Protein AF-U6DSR1-F1 (afdb_monomer)

Radius of gyration: 17.58 Å; Cα contacts (8 Å, |Δi|>4): 196; chains: 1; bounding box: 35×42×49 Å

Nearest PDB structures (foldseek):
  6oif-assembly1_A  TM=8.847E-01  e=7.538E-12  Homo sapiens
  5j1s-assembly1_A  TM=8.509E-01  e=9.601E-12  Homo sapiens
  5j1t-assembly1_A  TM=8.122E-01  e=3.858E-11  Homo sapiens
  3hte-assembly1_B  TM=5.538E-01  e=6.382E-02  Escherichia coli K-12
  4i4l-assembly1_E  TM=5.600E-01  e=4.160E-01  Escherichia coli K-12

Secondary structure (DSSP, 8-state):
--SSSHHHHHHHHHHHHSTTGGGSTTEEEEEHHHHS--GGGHHHHHHHHHHHHHHHHHH-SEEEEEEETGGGS-HHHHHHHHHHHS----S-TTSPPPEEEEEEE--TTHHHHHHHHHHHHHTT--GGG--HHHHHHHHHHHHHH-TT-HHHHSHHHHTT-S---

Foldseek 3Di:
DPDPCLVVVQQVVQVVVDVVRCPDLQEEEAEQCPLPVDPVCLVVSLVVLLVSLVVSLVVALEHEYEYHQQQNHALSNLQSCVVVLPDPDPPDPPDNHRHYHYHYHHCQLVVLLVVVQVVCVVVVHDPVPDDPVVRLVVSLVSLCVCPPTSRSVHVCSVVVSDPRD

Mean predicted aligned error: 6.73 Å

Sequence (165 aa):
WSGTGKNFVARLLAENLYRDGLRSDCVKTFIATLHFPHPKYMDLYKEKLTSEIKETQERCHQTLFIFDEAEKLHPGLLEALGPHLAHQTPKNHRVESPKTVFLFLSNLGGNTINAAVLNLLQAGGTREEIKLDQLAPQLQAEIAESTDTGFGHSCLVKENLIDFF

pLDDT: mean 84.97, std 15.04, range [43.88, 98.06]

Structure (mmCIF, N/CA/C/O backbone):
data_AF-U6DSR1-F1
#
_entry.id   AF-U6DSR1-F1
#
loop_
_atom_site.group_PDB
_atom_site.id
_atom_site.type_symbol
_atom_site.label_atom_id
_atom_site.label_alt_id
_atom_site.label_comp_id
_atom_site.label_asym_id
_atom_site.label_entity_id
_atom_site.label_seq_id
_atom_site.pdbx_PDB_ins_code
_atom_site.Cartn_x
_atom_site.Cartn_y
_atom_site.Cartn_z
_atom_site.occupancy
_atom_site.B_iso_or_equiv
_atom_site.auth_seq_id
_atom_site.auth_comp_id
_atom_site.auth_asym_id
_atom_site.auth_atom_id
_atom_site.pdbx_PDB_model_num
ATOM 1 N N . TRP A 1 1 ? -6.140 -6.317 10.461 1.00 62.47 1 TRP A N 1
ATOM 2 C CA . TRP A 1 1 ? -7.569 -6.671 10.328 1.00 62.47 1 TRP A CA 1
ATOM 3 C C . TRP A 1 1 ? -8.025 -6.516 8.887 1.00 62.47 1 TRP A C 1
ATOM 5 O O . TRP A 1 1 ? -7.824 -5.457 8.296 1.00 62.47 1 TRP A O 1
ATOM 15 N N . SER A 1 2 ? -8.618 -7.573 8.327 1.00 75.69 2 SER A N 1
ATOM 16 C CA . SER A 1 2 ? -9.195 -7.570 6.976 1.00 75.69 2 SER A CA 1
ATOM 17 C C . SER A 1 2 ? -10.664 -7.124 7.004 1.00 75.69 2 SER A C 1
ATOM 19 O O . SER A 1 2 ? -11.296 -7.139 8.057 1.00 75.69 2 SER A O 1
ATOM 21 N N . GLY A 1 3 ? -11.205 -6.723 5.851 1.00 84.50 3 GLY A N 1
ATOM 22 C CA . GLY A 1 3 ? -12.642 -6.476 5.680 1.00 84.50 3 GLY A CA 1
ATOM 23 C C . GLY A 1 3 ? -13.147 -5.074 6.039 1.00 84.50 3 GLY A C 1
ATOM 24 O O . GLY A 1 3 ? -14.346 -4.841 5.972 1.00 84.50 3 GLY A O 1
ATOM 25 N N . THR A 1 4 ? -12.270 -4.118 6.363 1.00 89.56 4 THR A N 1
ATOM 26 C CA . THR A 1 4 ? -12.658 -2.730 6.704 1.00 89.56 4 THR A CA 1
ATOM 27 C C . THR A 1 4 ? -12.641 -1.753 5.519 1.00 89.56 4 THR A C 1
ATOM 29 O O . THR A 1 4 ? -12.810 -0.554 5.710 1.00 89.56 4 THR A O 1
ATOM 32 N N . GLY A 1 5 ? -12.437 -2.247 4.291 1.00 94.06 5 GLY A N 1
ATOM 33 C CA . GLY A 1 5 ? -12.570 -1.446 3.065 1.00 94.06 5 GLY A CA 1
ATOM 34 C C . GLY A 1 5 ? -11.272 -0.948 2.416 1.00 94.06 5 GLY A C 1
ATOM 35 O O . GLY A 1 5 ? -11.360 -0.217 1.438 1.00 94.06 5 GLY A O 1
ATOM 36 N N . LYS A 1 6 ? -10.077 -1.365 2.866 1.00 95.12 6 LYS A N 1
ATOM 37 C CA . LYS A 1 6 ? -8.790 -0.948 2.253 1.00 95.12 6 LYS A CA 1
ATOM 38 C C . LYS A 1 6 ? -8.751 -1.140 0.726 1.00 95.12 6 LYS A C 1
ATOM 40 O O . LYS A 1 6 ? -8.540 -0.182 -0.011 1.00 95.12 6 LYS A O 1
ATOM 45 N N . ASN A 1 7 ? -9.060 -2.348 0.249 1.00 94.75 7 ASN A N 1
ATOM 46 C CA . ASN A 1 7 ? -9.076 -2.659 -1.189 1.00 94.75 7 ASN A CA 1
ATOM 47 C C . ASN A 1 7 ? -10.227 -1.963 -1.928 1.00 94.75 7 ASN A C 1
ATOM 49 O O . ASN A 1 7 ? -10.097 -1.632 -3.104 1.00 94.75 7 ASN A O 1
ATOM 53 N N . PHE A 1 8 ? -11.340 -1.701 -1.237 1.00 96.25 8 PHE A N 1
ATOM 54 C CA . PHE A 1 8 ? -12.450 -0.935 -1.799 1.00 96.25 8 PHE A CA 1
ATOM 55 C C . PHE A 1 8 ? -12.036 0.518 -2.064 1.00 96.25 8 PHE A C 1
ATOM 57 O O . PHE A 1 8 ? -12.244 1.015 -3.167 1.00 96.25 8 PHE A O 1
ATOM 64 N N . VAL A 1 9 ? -11.377 1.171 -1.102 1.00 96.75 9 VAL A N 1
ATOM 65 C CA . VAL A 1 9 ? -10.862 2.541 -1.263 1.00 96.75 9 VAL A CA 1
ATOM 66 C C . VAL A 1 9 ? -9.764 2.599 -2.326 1.00 96.75 9 VAL A C 1
ATOM 68 O O . VAL A 1 9 ? -9.781 3.500 -3.158 1.00 96.75 9 VAL A O 1
ATOM 71 N N . ALA A 1 10 ? -8.855 1.620 -2.367 1.00 96.81 10 ALA A N 1
ATOM 72 C CA . ALA A 1 10 ? -7.824 1.543 -3.405 1.00 96.81 10 ALA A CA 1
ATOM 73 C C . ALA A 1 10 ? -8.426 1.441 -4.818 1.00 96.81 10 ALA A C 1
ATOM 75 O O . ALA A 1 10 ? -7.982 2.117 -5.747 1.00 96.81 10 ALA A O 1
ATOM 76 N N . ARG A 1 11 ? -9.485 0.636 -4.974 1.00 96.88 11 ARG A N 1
ATOM 77 C CA . ARG A 1 11 ? -10.238 0.531 -6.225 1.00 96.88 11 ARG A CA 1
ATOM 78 C C . ARG A 1 11 ? -10.939 1.841 -6.577 1.00 96.88 11 ARG A C 1
ATOM 80 O O . ARG A 1 11 ? -10.827 2.283 -7.715 1.00 96.88 11 ARG A O 1
ATOM 87 N N . LEU A 1 12 ? -11.611 2.465 -5.610 1.00 97.62 12 LEU A N 1
ATOM 88 C CA . LEU A 1 12 ? -12.276 3.753 -5.800 1.00 97.62 12 LEU A CA 1
ATOM 89 C C . LEU A 1 12 ? -11.279 4.828 -6.255 1.00 97.62 12 LEU A C 1
ATOM 91 O O . LEU A 1 12 ? -11.569 5.578 -7.182 1.00 97.62 12 LEU A O 1
ATOM 95 N N . LEU A 1 13 ? -10.087 4.869 -5.652 1.00 97.06 13 LEU A N 1
ATOM 96 C CA . LEU A 1 13 ? -9.008 5.769 -6.057 1.00 97.06 13 LEU A CA 1
ATOM 97 C C . LEU A 1 13 ? -8.607 5.530 -7.520 1.00 97.06 13 LEU A C 1
ATOM 99 O O . LEU A 1 13 ? -8.558 6.475 -8.304 1.00 97.06 13 LEU A O 1
ATOM 103 N N . ALA A 1 14 ? -8.364 4.275 -7.906 1.00 97.69 14 ALA A N 1
ATOM 104 C CA . ALA A 1 14 ? -7.988 3.937 -9.276 1.00 97.69 14 ALA A CA 1
ATOM 105 C C . ALA A 1 14 ? -9.084 4.314 -10.289 1.00 97.69 14 ALA A C 1
ATOM 107 O O . ALA A 1 14 ? -8.779 4.915 -11.313 1.00 97.69 14 ALA A O 1
ATOM 108 N N . GLU A 1 15 ? -10.350 4.005 -9.996 1.00 97.25 15 GLU A N 1
ATOM 109 C CA . GLU A 1 15 ? -11.501 4.305 -10.865 1.00 97.25 15 GLU A CA 1
ATOM 110 C C . GLU A 1 15 ? -11.750 5.812 -11.047 1.00 97.25 15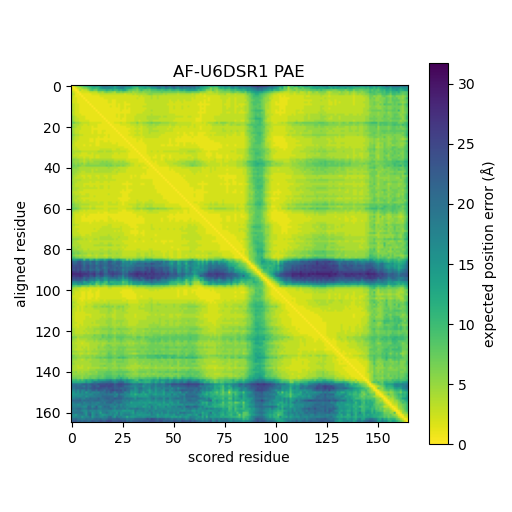 GLU A C 1
ATOM 112 O O . GLU A 1 15 ? -12.268 6.221 -12.082 1.00 97.25 15 GLU A O 1
ATOM 117 N N . ASN A 1 16 ? -11.361 6.647 -10.078 1.00 97.06 16 ASN A N 1
ATOM 118 C CA . ASN A 1 16 ? -11.491 8.105 -10.185 1.00 97.06 16 ASN A CA 1
ATOM 119 C C . ASN A 1 16 ? -10.278 8.778 -10.844 1.00 97.06 16 ASN A C 1
ATOM 121 O O . ASN A 1 16 ? -10.417 9.861 -11.407 1.00 97.06 16 ASN A O 1
ATOM 125 N N . LEU A 1 17 ? -9.092 8.166 -10.775 1.00 95.94 17 LEU A N 1
ATOM 126 C CA . LEU A 1 17 ? -7.866 8.723 -11.358 1.00 95.94 17 LEU A CA 1
ATOM 127 C C . LEU A 1 17 ? -7.590 8.233 -12.785 1.00 95.94 17 LEU A C 1
ATOM 129 O O . LEU A 1 17 ? -6.899 8.920 -13.536 1.00 95.94 17 LEU A O 1
ATOM 133 N N . TYR A 1 18 ? -8.105 7.062 -13.164 1.00 96.81 18 TYR A N 1
ATOM 134 C CA . TYR A 1 18 ? -7.813 6.420 -14.443 1.00 96.81 18 TYR A CA 1
ATOM 135 C C . TYR A 1 18 ? -9.092 5.919 -15.104 1.00 96.81 18 TYR A C 1
ATOM 137 O O . TYR A 1 18 ? -9.904 5.247 -14.473 1.00 96.81 18 TYR A O 1
ATOM 145 N N . ARG A 1 19 ? -9.234 6.182 -16.409 1.00 94.56 19 ARG A N 1
ATOM 146 C CA . ARG A 1 19 ? -10.428 5.824 -17.194 1.00 94.56 19 ARG A CA 1
ATOM 147 C C . ARG A 1 19 ? -10.800 4.341 -17.086 1.00 94.56 19 ARG A C 1
ATOM 149 O O . ARG A 1 19 ? -11.976 4.023 -16.953 1.00 94.56 19 ARG A O 1
ATOM 156 N N . ASP A 1 20 ? -9.799 3.465 -17.113 1.00 96.88 20 ASP A N 1
ATOM 157 C CA . ASP A 1 20 ? -9.983 2.010 -17.033 1.00 96.88 20 ASP A CA 1
ATOM 158 C C . ASP A 1 20 ? -9.785 1.462 -15.606 1.00 96.88 20 ASP A C 1
ATOM 160 O O . ASP A 1 20 ? -9.706 0.249 -15.391 1.00 96.88 20 ASP A O 1
ATOM 164 N N . GLY A 1 21 ? -9.697 2.349 -14.607 1.00 96.56 21 GLY A N 1
ATOM 165 C CA . GLY A 1 21 ? -9.492 2.001 -13.206 1.00 96.56 21 GLY A CA 1
ATOM 166 C C . GLY A 1 21 ? -8.286 1.085 -13.002 1.00 96.56 21 GLY A C 1
ATOM 167 O O . GLY A 1 21 ? -7.200 1.336 -13.521 1.00 96.56 21 GLY A O 1
ATOM 168 N N . LEU A 1 22 ? -8.494 -0.023 -12.284 1.00 96.25 22 LEU A N 1
ATOM 169 C CA . LEU A 1 22 ? -7.465 -1.044 -12.037 1.00 96.25 22 LEU A CA 1
ATOM 170 C C . LEU A 1 22 ? -6.968 -1.762 -13.305 1.00 96.25 22 LEU A C 1
ATOM 172 O O . LEU A 1 22 ? -5.967 -2.466 -13.235 1.00 96.25 22 LEU A O 1
ATOM 176 N N . ARG A 1 23 ? -7.663 -1.633 -14.444 1.00 97.00 23 ARG A N 1
ATOM 177 C CA . ARG A 1 23 ? -7.250 -2.233 -15.726 1.00 97.00 23 ARG A CA 1
ATOM 178 C C . ARG A 1 23 ? -6.373 -1.310 -16.572 1.00 97.00 23 ARG A C 1
ATOM 180 O O . ARG A 1 23 ? -5.930 -1.726 -17.633 1.00 97.00 23 ARG A O 1
ATOM 187 N N . SER A 1 24 ? -6.153 -0.075 -16.130 1.00 97.69 24 SER A N 1
ATOM 188 C CA . SER A 1 24 ? -5.275 0.875 -16.809 1.00 97.69 24 SER A CA 1
ATOM 189 C C . SER A 1 24 ? -3.830 0.372 -16.841 1.00 97.69 24 SER A C 1
ATOM 191 O O . SER A 1 24 ? -3.306 -0.073 -15.822 1.00 97.69 24 SER A O 1
ATOM 193 N N . ASP A 1 25 ? -3.141 0.550 -17.969 1.00 96.81 25 ASP A N 1
ATOM 194 C CA . ASP A 1 25 ? -1.716 0.213 -18.117 1.00 96.81 25 ASP A CA 1
ATOM 195 C C . ASP A 1 25 ? -0.784 1.042 -17.214 1.00 96.81 25 ASP A C 1
ATOM 197 O O . ASP A 1 25 ? 0.397 0.706 -17.069 1.00 96.81 25 ASP A O 1
ATOM 201 N N . CYS A 1 26 ? -1.309 2.123 -16.626 1.00 97.31 26 CYS A N 1
ATOM 202 C CA . CYS A 1 26 ? -0.622 2.999 -15.677 1.00 97.31 26 CYS A CA 1
ATOM 203 C C . CYS A 1 26 ? -0.899 2.639 -14.206 1.00 97.31 26 CYS A C 1
ATOM 205 O O . CYS A 1 26 ? -0.387 3.308 -13.305 1.00 97.31 26 CYS A O 1
ATOM 207 N N . VAL A 1 27 ? -1.714 1.607 -13.956 1.00 98.06 27 VAL A N 1
ATOM 208 C CA . VAL A 1 27 ? -2.018 1.091 -12.619 1.00 98.06 27 VAL A CA 1
ATOM 209 C C . VAL A 1 27 ? -1.441 -0.311 -12.487 1.00 98.06 27 VAL A C 1
ATOM 211 O O . VAL A 1 27 ? -1.698 -1.187 -13.310 1.00 98.06 27 VAL A O 1
ATOM 214 N N . LYS A 1 28 ? -0.656 -0.541 -11.437 1.00 98.00 28 LYS A N 1
ATOM 215 C CA . LYS A 1 28 ? -0.063 -1.849 -11.146 1.00 98.00 28 LYS A CA 1
ATOM 216 C C . LYS A 1 28 ? -0.398 -2.254 -9.726 1.00 98.00 28 LYS A C 1
ATOM 218 O O . LYS A 1 28 ? -0.249 -1.464 -8.799 1.00 98.00 28 LYS A O 1
ATOM 223 N N . THR A 1 29 ? -0.863 -3.485 -9.556 1.00 97.75 29 THR A N 1
ATOM 224 C CA . THR A 1 29 ? -1.223 -4.036 -8.249 1.00 97.75 29 THR A CA 1
ATOM 225 C C . THR A 1 29 ? -0.357 -5.245 -7.943 1.00 97.75 29 THR A C 1
ATOM 227 O O . THR A 1 29 ? -0.352 -6.219 -8.691 1.00 97.75 29 THR A O 1
ATOM 230 N N . PHE A 1 30 ? 0.336 -5.195 -6.812 1.00 97.56 30 PHE A N 1
ATOM 231 C CA . PHE A 1 30 ? 1.183 -6.257 -6.298 1.00 97.56 30 PHE A CA 1
ATOM 232 C C . PHE A 1 30 ? 0.629 -6.748 -4.965 1.00 97.56 30 PHE A C 1
ATOM 234 O O . PHE A 1 30 ? 0.728 -6.072 -3.950 1.00 97.56 30 PHE A O 1
ATOM 241 N N . ILE A 1 31 ? 0.059 -7.947 -4.959 1.00 96.25 31 ILE A N 1
ATOM 242 C CA . ILE A 1 31 ? -0.278 -8.676 -3.730 1.00 96.25 31 ILE A CA 1
ATOM 243 C C . ILE A 1 31 ? 0.974 -9.427 -3.266 1.00 96.25 31 ILE A C 1
ATOM 245 O O . ILE A 1 31 ? 1.445 -10.300 -4.004 1.00 96.25 31 ILE A O 1
ATOM 249 N N . ALA A 1 32 ? 1.502 -9.104 -2.081 1.00 93.06 32 ALA A N 1
ATOM 250 C CA . ALA A 1 32 ? 2.796 -9.601 -1.605 1.00 93.06 32 ALA A CA 1
ATOM 251 C C . ALA A 1 32 ? 2.898 -11.135 -1.626 1.00 93.06 32 ALA A C 1
ATOM 253 O O . ALA A 1 32 ? 3.837 -11.700 -2.184 1.00 93.06 32 ALA A O 1
ATOM 254 N N . THR A 1 33 ? 1.887 -11.819 -1.092 1.00 92.75 33 THR A N 1
ATOM 255 C CA . THR A 1 33 ? 1.852 -13.286 -0.983 1.00 92.75 33 THR A CA 1
ATOM 256 C C . THR A 1 33 ? 1.628 -14.010 -2.305 1.00 92.75 33 THR A C 1
ATOM 258 O O . THR A 1 33 ? 1.989 -15.178 -2.418 1.00 92.75 33 THR A O 1
ATOM 261 N N . LEU A 1 34 ? 1.062 -13.338 -3.311 1.00 96.19 34 LEU A N 1
ATOM 262 C CA . LEU A 1 34 ? 0.817 -13.921 -4.631 1.00 96.19 34 LEU A CA 1
ATOM 263 C C . LEU A 1 34 ? 2.005 -13.712 -5.573 1.00 96.19 34 LEU A C 1
ATOM 265 O O . LEU A 1 34 ? 2.412 -14.635 -6.272 1.00 96.19 34 LEU A O 1
ATOM 269 N N . HIS A 1 35 ? 2.551 -12.496 -5.603 1.00 96.75 35 HIS A N 1
ATOM 270 C CA . HIS A 1 35 ? 3.605 -12.126 -6.548 1.00 96.75 35 HIS A CA 1
ATOM 271 C C . HIS A 1 35 ? 5.006 -12.445 -6.023 1.00 96.75 35 HIS A C 1
ATOM 273 O O . HIS A 1 35 ? 5.903 -12.697 -6.825 1.00 96.75 35 HIS A O 1
ATOM 279 N N . PHE A 1 36 ? 5.190 -12.478 -4.698 1.00 95.25 36 PHE A N 1
ATOM 280 C CA . PHE A 1 36 ? 6.488 -12.697 -4.055 1.00 95.25 36 PHE A CA 1
ATOM 281 C C . PHE A 1 36 ? 6.454 -13.829 -3.001 1.00 95.25 36 PHE A C 1
ATOM 283 O O . PHE A 1 36 ? 6.930 -13.646 -1.881 1.00 95.25 36 PHE A O 1
ATOM 290 N N . PRO A 1 37 ? 5.931 -15.032 -3.322 1.00 94.81 37 PRO A N 1
ATOM 291 C CA . PRO A 1 37 ? 5.640 -16.077 -2.329 1.00 94.81 37 PRO A CA 1
ATOM 292 C C . PRO A 1 37 ? 6.876 -16.762 -1.724 1.00 94.81 37 PRO A C 1
ATOM 294 O O . PRO A 1 37 ? 6.779 -17.436 -0.699 1.00 94.81 37 PRO A O 1
ATOM 297 N N . HIS A 1 38 ? 8.035 -16.679 -2.386 1.00 93.69 38 HIS A N 1
ATOM 298 C CA . HIS A 1 38 ? 9.192 -17.523 -2.078 1.00 93.69 38 HIS A CA 1
ATOM 299 C C . HIS A 1 38 ? 10.488 -16.714 -1.948 1.00 93.69 38 HIS A C 1
ATOM 301 O O . HIS A 1 38 ? 11.000 -16.241 -2.965 1.00 93.69 38 HIS A O 1
ATOM 307 N N . PRO A 1 39 ? 11.093 -16.642 -0.748 1.00 88.62 39 PRO A N 1
ATOM 308 C CA . PRO A 1 39 ? 12.324 -15.880 -0.515 1.00 88.62 39 PRO A CA 1
ATOM 309 C C . PRO A 1 39 ? 13.509 -16.292 -1.398 1.00 88.62 39 PRO A C 1
ATOM 311 O O . PRO A 1 39 ? 14.348 -15.465 -1.729 1.00 88.62 39 PRO A O 1
ATOM 314 N N . LYS A 1 40 ? 13.564 -17.552 -1.850 1.00 94.31 40 LYS A N 1
ATOM 315 C CA . LYS A 1 40 ? 14.646 -18.059 -2.715 1.00 94.31 40 LYS A CA 1
ATOM 316 C C . LYS A 1 40 ? 14.767 -17.354 -4.076 1.00 94.31 40 LYS A C 1
ATOM 318 O O . LYS A 1 40 ? 15.786 -17.508 -4.733 1.00 94.31 40 LYS A O 1
ATOM 323 N N . TYR A 1 41 ? 13.738 -16.624 -4.509 1.00 95.69 41 TYR A N 1
ATOM 324 C CA . TYR A 1 41 ? 13.726 -15.878 -5.774 1.00 95.69 41 TYR A CA 1
ATOM 325 C C . TYR A 1 41 ? 13.807 -14.359 -5.559 1.00 95.69 41 TYR A C 1
ATOM 327 O O . TYR A 1 41 ? 13.418 -13.594 -6.437 1.00 95.69 41 TYR A O 1
ATOM 335 N N . MET A 1 42 ? 14.286 -13.910 -4.393 1.00 94.00 42 MET A N 1
ATOM 336 C CA . MET A 1 42 ? 14.285 -12.494 -4.015 1.00 94.00 42 MET A CA 1
ATOM 337 C C . MET A 1 42 ? 14.974 -11.589 -5.039 1.00 94.00 42 MET A C 1
ATOM 339 O O . MET A 1 42 ? 14.432 -10.540 -5.372 1.00 94.00 42 MET A O 1
ATOM 343 N N . ASP A 1 43 ? 16.130 -11.997 -5.564 1.00 95.25 43 ASP A N 1
ATOM 344 C CA . ASP A 1 43 ? 16.880 -11.184 -6.529 1.00 95.25 43 ASP A CA 1
ATOM 345 C C . ASP A 1 43 ? 16.101 -11.000 -7.838 1.00 95.25 43 ASP A C 1
ATOM 347 O O . ASP A 1 43 ? 15.973 -9.881 -8.331 1.00 95.25 43 ASP A O 1
ATOM 351 N N . LEU A 1 44 ? 15.465 -12.071 -8.324 1.00 97.06 44 LEU A N 1
ATOM 352 C CA . LEU A 1 44 ? 14.577 -12.020 -9.488 1.00 97.06 44 LEU A CA 1
ATOM 353 C C . LEU A 1 44 ? 13.363 -11.114 -9.235 1.00 97.06 44 LEU A C 1
ATOM 355 O O . LEU A 1 44 ? 12.941 -10.367 -10.116 1.00 97.06 44 LEU A O 1
ATOM 359 N N . TYR A 1 45 ? 12.778 -11.179 -8.038 1.00 97.00 45 TYR A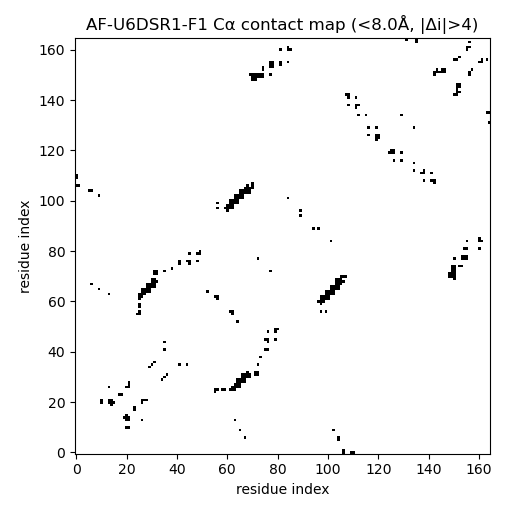 N 1
ATOM 360 C CA . TYR A 1 45 ? 11.628 -10.349 -7.683 1.00 97.00 45 TYR A CA 1
ATOM 361 C C . TYR A 1 45 ? 11.983 -8.867 -7.591 1.00 97.00 45 TYR A C 1
ATOM 363 O O . TYR A 1 45 ? 11.201 -8.043 -8.057 1.00 97.00 45 TYR A O 1
ATOM 371 N N . LYS A 1 46 ? 13.157 -8.532 -7.042 1.00 95.75 46 LYS A N 1
ATOM 372 C CA . LYS A 1 46 ? 13.680 -7.161 -7.023 1.00 95.75 46 LYS A CA 1
ATOM 373 C C . LYS A 1 46 ? 13.849 -6.627 -8.442 1.00 95.75 46 LYS A C 1
ATOM 375 O O . LYS A 1 46 ? 13.309 -5.573 -8.755 1.00 95.75 46 LYS A O 1
ATOM 380 N N . GLU A 1 47 ? 14.528 -7.381 -9.307 1.00 96.50 47 GLU A N 1
ATOM 381 C CA . GLU A 1 47 ? 14.759 -6.986 -10.700 1.00 96.50 47 GLU A CA 1
ATOM 382 C C . GLU A 1 47 ? 13.438 -6.758 -11.446 1.00 96.50 47 GLU A C 1
ATOM 384 O O . GLU A 1 47 ? 13.233 -5.699 -12.043 1.00 96.50 47 GLU A O 1
ATOM 389 N N . LYS A 1 48 ? 12.501 -7.708 -11.336 1.00 96.06 48 LYS A N 1
ATOM 390 C CA . LYS A 1 48 ? 11.183 -7.609 -11.969 1.00 96.06 48 LYS A CA 1
ATOM 391 C C . LYS A 1 48 ? 10.374 -6.417 -11.453 1.00 96.06 48 LYS A C 1
ATOM 393 O O . LYS A 1 48 ? 9.738 -5.730 -12.245 1.00 96.06 48 LYS A O 1
ATOM 398 N N . LEU A 1 49 ? 10.385 -6.171 -10.143 1.00 96.56 49 LEU A N 1
ATOM 399 C CA . LEU A 1 49 ? 9.667 -5.051 -9.535 1.00 96.56 49 LEU A CA 1
ATOM 400 C C . LEU A 1 49 ? 10.223 -3.707 -10.024 1.00 96.56 49 LEU A C 1
ATOM 402 O O . LEU A 1 49 ? 9.459 -2.838 -10.437 1.00 96.56 49 LEU A O 1
ATOM 406 N N . THR A 1 50 ? 11.547 -3.553 -10.020 1.00 94.94 50 THR A N 1
ATOM 407 C CA . THR A 1 50 ? 12.224 -2.333 -10.475 1.00 94.94 50 THR A CA 1
ATOM 408 C C . THR A 1 50 ? 12.002 -2.073 -11.968 1.00 94.94 50 THR A C 1
ATOM 410 O O . THR A 1 50 ? 11.735 -0.932 -12.348 1.00 94.94 50 THR A O 1
ATOM 413 N N . SER A 1 51 ? 12.068 -3.109 -12.812 1.00 95.75 51 SER A N 1
ATOM 414 C CA . SER A 1 51 ? 11.771 -3.002 -14.251 1.00 95.75 51 SER A CA 1
ATOM 415 C C . SER A 1 51 ? 10.317 -2.584 -14.486 1.00 95.75 51 SER A C 1
ATOM 417 O O . SER A 1 51 ? 10.091 -1.579 -15.156 1.00 95.75 51 SER A O 1
ATOM 419 N N . GLU A 1 52 ? 9.342 -3.243 -13.850 1.00 96.50 52 GLU A N 1
ATOM 420 C CA . GLU A 1 52 ? 7.919 -2.913 -14.025 1.00 96.50 52 GLU A CA 1
ATOM 421 C C . GLU A 1 52 ? 7.605 -1.471 -13.589 1.00 96.50 52 GLU A C 1
ATOM 423 O O . GLU A 1 52 ? 6.846 -0.765 -14.263 1.00 96.50 52 GLU A O 1
ATOM 428 N N . ILE A 1 53 ? 8.200 -1.007 -12.481 1.00 94.75 53 ILE A N 1
ATOM 429 C CA . ILE A 1 53 ? 8.039 0.376 -12.013 1.00 94.75 53 ILE A CA 1
ATOM 430 C C . ILE A 1 53 ? 8.604 1.352 -13.037 1.00 94.75 53 ILE A C 1
ATOM 432 O O . ILE A 1 53 ? 7.896 2.265 -13.463 1.00 94.75 53 ILE A O 1
ATOM 436 N N . LYS A 1 54 ? 9.855 1.147 -13.457 1.00 93.31 54 LYS A N 1
ATOM 437 C CA . LYS A 1 54 ? 10.539 2.039 -14.392 1.00 93.31 54 LYS A CA 1
ATOM 438 C C . LYS A 1 54 ? 9.808 2.116 -15.732 1.00 93.31 54 LYS A C 1
ATOM 440 O O . LYS A 1 54 ? 9.505 3.210 -16.193 1.00 93.31 54 LYS A O 1
ATOM 445 N N . GLU A 1 55 ? 9.462 0.975 -16.318 1.00 95.00 55 GLU A N 1
ATOM 446 C CA . GLU A 1 55 ? 8.764 0.908 -17.607 1.00 95.00 55 GLU A CA 1
ATOM 447 C C . GLU A 1 55 ? 7.388 1.580 -17.551 1.00 95.00 55 GLU A C 1
ATOM 449 O O . GLU A 1 55 ? 6.980 2.281 -18.480 1.00 95.00 55 GLU A O 1
ATOM 454 N N . THR A 1 56 ? 6.666 1.414 -16.440 1.00 95.44 56 THR A N 1
ATOM 455 C CA . THR A 1 56 ? 5.364 2.062 -16.254 1.00 95.44 56 THR A CA 1
ATOM 456 C C . THR A 1 56 ? 5.521 3.578 -16.076 1.00 95.44 56 THR A C 1
ATOM 458 O O . THR A 1 56 ? 4.756 4.333 -16.673 1.00 95.44 56 THR A O 1
ATOM 461 N N . GLN A 1 57 ? 6.527 4.038 -15.322 1.00 91.25 57 GLN A N 1
ATOM 462 C CA . GLN A 1 57 ? 6.847 5.465 -15.152 1.00 91.25 57 GLN A CA 1
ATOM 463 C C . GLN A 1 57 ? 7.313 6.134 -16.454 1.00 91.25 57 GLN A C 1
ATOM 465 O O . GLN A 1 57 ? 7.014 7.303 -16.677 1.00 91.25 57 GLN A O 1
ATOM 470 N N . GLU A 1 58 ? 8.015 5.410 -17.327 1.00 91.12 58 GLU A N 1
ATOM 471 C CA . GLU A 1 58 ? 8.435 5.912 -18.642 1.00 91.12 58 GLU A CA 1
ATOM 472 C C . GLU A 1 58 ? 7.258 6.036 -19.619 1.00 91.12 58 GLU A C 1
ATOM 474 O O . GLU A 1 58 ? 7.210 6.965 -20.426 1.00 91.12 58 GLU A O 1
ATOM 479 N N . ARG A 1 59 ? 6.286 5.118 -19.543 1.00 93.00 59 ARG A N 1
ATOM 480 C CA . ARG A 1 59 ? 5.113 5.103 -20.431 1.00 93.00 59 ARG A CA 1
ATOM 481 C C . ARG A 1 59 ? 4.015 6.079 -20.004 1.00 93.00 59 ARG A C 1
ATOM 483 O O . ARG A 1 59 ? 3.261 6.553 -20.854 1.00 93.00 59 ARG A O 1
ATOM 490 N N . CYS A 1 60 ? 3.882 6.346 -18.708 1.00 92.62 60 CYS A N 1
ATOM 491 C CA . CYS A 1 60 ? 2.731 7.040 -18.143 1.00 92.62 60 CYS A CA 1
ATOM 492 C C . CYS A 1 60 ? 3.133 8.306 -17.385 1.00 92.62 60 CYS A C 1
ATOM 494 O O . CYS A 1 60 ? 3.925 8.264 -16.450 1.00 92.62 60 CYS A O 1
ATOM 496 N N . HIS A 1 61 ? 2.488 9.429 -17.713 1.00 89.56 61 HIS A N 1
ATOM 497 C CA . HIS A 1 61 ? 2.688 10.691 -16.993 1.00 89.56 61 HIS A CA 1
ATOM 498 C C . HIS A 1 61 ? 2.216 10.628 -15.530 1.00 89.56 61 HIS A C 1
ATOM 500 O O . HIS A 1 61 ? 2.801 11.266 -14.655 1.00 89.56 61 HIS A O 1
ATOM 506 N N . GLN A 1 62 ? 1.153 9.863 -15.264 1.00 93.19 62 GLN A N 1
ATOM 507 C CA . GLN A 1 62 ? 0.668 9.587 -13.917 1.00 93.19 62 GLN A CA 1
ATOM 508 C C . GLN A 1 62 ? 0.584 8.076 -13.704 1.00 93.19 62 GLN A C 1
ATOM 510 O O . GLN A 1 62 ? -0.015 7.383 -14.525 1.00 93.19 62 GLN A O 1
ATOM 515 N N . THR A 1 63 ? 1.177 7.574 -12.624 1.00 95.62 63 THR A N 1
ATOM 516 C CA . THR A 1 63 ? 1.207 6.142 -12.294 1.00 95.62 63 THR A CA 1
ATOM 517 C C . THR A 1 63 ? 0.685 5.874 -10.890 1.00 95.62 63 THR A C 1
ATOM 519 O O . THR A 1 63 ? 0.790 6.718 -9.998 1.00 95.62 63 THR A O 1
ATOM 522 N N . LEU A 1 64 ? 0.095 4.695 -10.696 1.00 97.12 64 LEU A N 1
ATOM 523 C CA . LEU A 1 64 ? -0.367 4.212 -9.398 1.00 97.12 64 LEU A CA 1
ATOM 524 C C . LEU A 1 64 ? 0.131 2.785 -9.173 1.00 97.12 64 LEU A C 1
ATOM 526 O O . LEU A 1 64 ? -0.284 1.856 -9.864 1.00 97.12 64 LEU A O 1
ATOM 530 N N . PHE A 1 65 ? 0.981 2.612 -8.167 1.00 97.62 65 PHE A N 1
ATOM 531 C CA . PHE A 1 65 ? 1.454 1.312 -7.709 1.00 97.62 65 PHE A CA 1
ATOM 532 C C . PHE A 1 65 ? 0.775 0.969 -6.384 1.00 97.62 65 PHE A C 1
ATOM 534 O O . PHE A 1 65 ? 0.950 1.671 -5.393 1.00 97.62 65 PHE A O 1
ATOM 541 N N . ILE A 1 66 ? -0.010 -0.104 -6.368 1.00 97.81 66 ILE A N 1
ATOM 542 C CA . ILE A 1 66 ? -0.731 -0.594 -5.191 1.00 97.81 66 ILE A CA 1
ATOM 543 C C . ILE A 1 66 ? -0.010 -1.834 -4.672 1.00 97.81 66 ILE A C 1
ATOM 545 O O . ILE A 1 66 ? 0.102 -2.822 -5.394 1.00 97.81 66 ILE A O 1
ATOM 549 N N . PHE A 1 67 ? 0.434 -1.807 -3.423 1.00 96.38 67 PHE A N 1
ATOM 550 C CA . PHE A 1 67 ? 1.037 -2.943 -2.734 1.00 96.38 67 PHE A CA 1
ATOM 551 C C . PHE A 1 67 ? 0.061 -3.457 -1.681 1.00 96.38 67 PHE A C 1
ATOM 553 O O . PHE A 1 67 ? -0.112 -2.829 -0.639 1.00 96.38 67 PHE A O 1
ATOM 560 N N . ASP A 1 68 ? -0.600 -4.575 -1.969 1.00 95.50 68 ASP A N 1
ATOM 5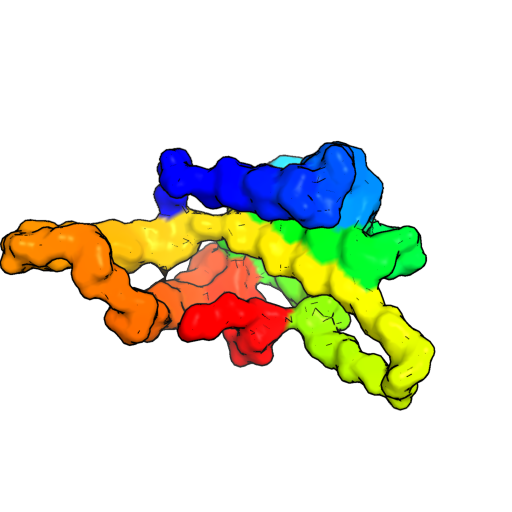61 C CA . ASP A 1 68 ? -1.517 -5.239 -1.044 1.00 95.50 68 ASP A CA 1
ATOM 562 C C . ASP A 1 68 ? -0.774 -6.258 -0.173 1.00 95.50 68 ASP A C 1
ATOM 564 O O . ASP A 1 68 ? 0.181 -6.907 -0.613 1.00 95.50 68 ASP A O 1
ATOM 568 N N . GLU A 1 69 ? -1.230 -6.389 1.070 1.00 92.38 69 GLU A N 1
ATOM 569 C CA . GLU A 1 69 ? -0.541 -7.096 2.152 1.00 92.38 69 GLU A CA 1
ATOM 570 C C . GLU A 1 69 ? 0.910 -6.620 2.337 1.00 92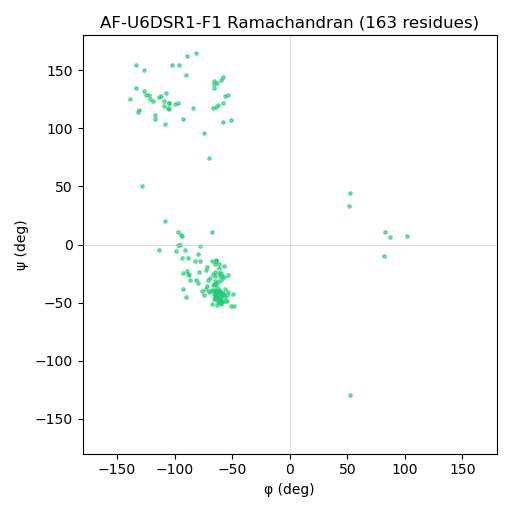.38 69 GLU A C 1
ATOM 572 O O . GLU A 1 69 ? 1.840 -7.421 2.467 1.00 92.38 69 GLU A O 1
ATOM 577 N N . ALA A 1 70 ? 1.116 -5.300 2.318 1.00 90.75 70 ALA A N 1
ATOM 578 C CA . ALA A 1 70 ? 2.438 -4.683 2.348 1.00 90.75 70 ALA A CA 1
ATOM 579 C C . ALA A 1 70 ? 3.265 -5.071 3.589 1.00 90.75 70 ALA A C 1
ATOM 581 O O . ALA A 1 70 ? 4.489 -5.142 3.503 1.00 90.75 70 ALA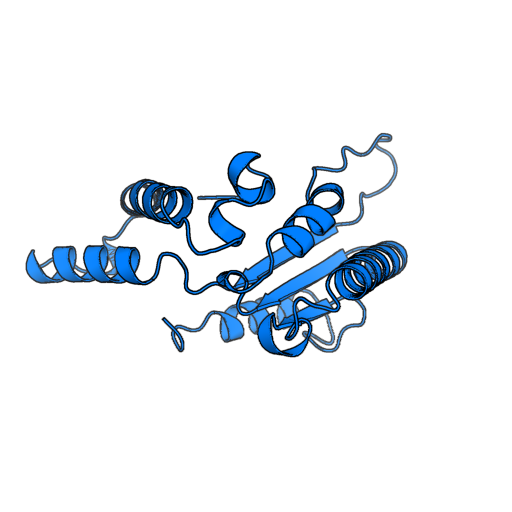 A O 1
ATOM 582 N N . GLU A 1 71 ? 2.622 -5.406 4.715 1.00 87.56 71 GLU A N 1
ATOM 583 C CA . GLU A 1 71 ? 3.292 -5.926 5.915 1.00 87.56 71 GLU A CA 1
ATOM 584 C C . GLU A 1 71 ? 4.036 -7.249 5.682 1.00 87.56 71 GLU A C 1
ATOM 586 O O . GLU A 1 71 ? 4.931 -7.595 6.449 1.00 87.56 71 GLU A O 1
ATOM 591 N N . LYS A 1 72 ? 3.675 -7.986 4.625 1.00 89.94 72 LYS A N 1
ATOM 592 C CA . LYS A 1 72 ? 4.288 -9.266 4.248 1.00 89.94 72 LYS A CA 1
ATOM 593 C C . LYS A 1 72 ? 5.364 -9.114 3.171 1.00 89.94 72 LYS A C 1
ATOM 595 O O . LYS A 1 72 ? 5.942 -10.118 2.751 1.00 89.94 72 LYS A O 1
ATOM 600 N N . LEU A 1 73 ? 5.629 -7.897 2.688 1.00 90.12 73 LEU A N 1
ATOM 601 C CA . LEU A 1 73 ? 6.724 -7.662 1.752 1.00 90.12 73 LEU A CA 1
ATOM 602 C C . LEU A 1 73 ? 8.063 -7.927 2.437 1.00 90.12 73 LEU A C 1
ATOM 604 O O . LEU A 1 73 ? 8.329 -7.475 3.551 1.00 90.12 73 LEU A O 1
ATOM 608 N N . HIS A 1 74 ? 8.931 -8.646 1.735 1.00 89.12 74 HIS A N 1
ATOM 609 C CA . HIS A 1 74 ? 10.282 -8.886 2.211 1.00 89.12 74 HIS A CA 1
ATOM 610 C C . HIS A 1 74 ? 11.072 -7.561 2.269 1.00 89.12 74 HIS A C 1
ATOM 612 O O . HIS A 1 74 ? 10.967 -6.779 1.318 1.00 89.12 74 HIS A O 1
ATOM 618 N N . PRO A 1 75 ? 11.919 -7.326 3.295 1.00 85.69 75 PRO A N 1
ATOM 619 C CA . PRO A 1 75 ? 12.695 -6.087 3.432 1.00 85.69 75 PRO A CA 1
ATOM 620 C C . PRO A 1 75 ? 13.451 -5.697 2.159 1.00 85.69 75 PRO A C 1
ATOM 622 O O . PRO A 1 75 ? 13.395 -4.556 1.720 1.00 85.69 75 PRO A O 1
ATOM 625 N N . GLY A 1 76 ? 14.072 -6.676 1.497 1.00 87.12 76 GLY A N 1
ATOM 626 C CA . GLY A 1 76 ? 14.790 -6.441 0.245 1.00 87.12 76 GLY A CA 1
ATOM 627 C C . GLY A 1 76 ? 13.928 -5.870 -0.894 1.00 87.12 76 GLY A C 1
ATOM 628 O O . GLY A 1 76 ? 14.449 -5.135 -1.726 1.00 87.12 76 GLY A O 1
ATOM 629 N N . LEU A 1 77 ? 12.626 -6.175 -0.956 1.00 91.06 77 LEU A N 1
ATOM 630 C CA . LEU A 1 77 ? 11.736 -5.555 -1.948 1.00 91.06 77 LEU A CA 1
ATOM 631 C C . LEU A 1 77 ? 11.451 -4.098 -1.594 1.00 91.06 77 LEU A C 1
ATOM 633 O O . LEU A 1 77 ? 11.431 -3.255 -2.481 1.00 91.06 77 LEU A O 1
ATOM 637 N N . LEU A 1 78 ? 11.283 -3.794 -0.307 1.00 87.00 78 LEU A N 1
ATOM 638 C CA . LEU A 1 78 ? 11.092 -2.424 0.167 1.00 87.00 78 LEU A CA 1
ATOM 639 C C . LEU A 1 78 ? 12.344 -1.573 -0.087 1.00 87.00 78 LEU A C 1
ATOM 641 O O . LEU A 1 78 ? 12.240 -0.455 -0.577 1.00 87.00 78 LEU A O 1
ATOM 645 N N . GLU A 1 79 ? 13.537 -2.121 0.139 1.00 84.94 79 GLU A N 1
ATOM 646 C CA . GLU A 1 79 ? 14.799 -1.464 -0.227 1.00 84.94 79 GLU A CA 1
ATOM 647 C C . GLU A 1 79 ? 14.876 -1.158 -1.729 1.00 84.94 79 GLU A C 1
ATOM 649 O O . GLU A 1 79 ? 15.266 -0.057 -2.116 1.00 84.94 79 GLU A O 1
ATOM 654 N N . ALA A 1 80 ? 14.446 -2.094 -2.583 1.00 89.88 80 ALA A N 1
ATOM 655 C CA . ALA A 1 80 ? 14.418 -1.893 -4.033 1.00 89.88 80 ALA A CA 1
ATOM 656 C C . ALA A 1 80 ? 13.434 -0.791 -4.474 1.00 89.88 80 ALA A C 1
ATOM 658 O O . ALA A 1 80 ? 13.625 -0.193 -5.532 1.00 89.88 80 ALA A O 1
ATOM 659 N N . LEU A 1 81 ? 12.410 -0.487 -3.667 1.00 89.00 81 LEU A N 1
ATOM 660 C CA . LEU A 1 81 ? 11.485 0.624 -3.912 1.00 89.00 81 LEU A CA 1
ATOM 661 C C . LEU A 1 81 ? 12.065 1.990 -3.523 1.00 89.00 81 LEU A C 1
ATOM 663 O O . LEU A 1 81 ? 11.623 3.001 -4.066 1.00 89.00 81 LEU A O 1
ATOM 667 N N . GLY A 1 82 ? 13.051 2.040 -2.620 1.00 84.12 82 GLY A N 1
ATOM 668 C CA . GLY A 1 82 ? 13.604 3.283 -2.061 1.00 84.12 82 GLY A CA 1
ATOM 669 C C . GLY A 1 82 ? 13.953 4.353 -3.093 1.00 84.12 82 GLY A C 1
ATOM 670 O O . GLY A 1 82 ? 13.423 5.461 -2.999 1.00 84.12 82 GLY A O 1
ATOM 671 N N . PRO A 1 83 ? 14.746 4.040 -4.134 1.00 84.81 83 PRO A N 1
ATOM 672 C CA . PRO A 1 83 ? 15.095 5.009 -5.174 1.00 84.81 83 PRO A CA 1
ATOM 673 C C . PRO A 1 83 ? 13.895 5.587 -5.941 1.00 84.81 83 PRO A C 1
ATOM 675 O O . PRO A 1 83 ? 13.995 6.678 -6.497 1.00 84.81 83 PRO A O 1
ATOM 678 N N . HIS A 1 84 ? 12.772 4.865 -5.991 1.00 84.00 84 HIS A N 1
ATOM 679 C CA . HIS A 1 84 ? 11.557 5.293 -6.689 1.00 84.00 84 HIS A CA 1
ATOM 680 C C . HIS A 1 84 ? 10.607 6.103 -5.798 1.00 84.00 84 HIS A C 1
ATOM 682 O O . HIS A 1 84 ? 9.792 6.861 -6.321 1.00 84.00 84 HIS A O 1
ATOM 688 N N . LEU A 1 85 ? 10.716 5.942 -4.476 1.00 80.50 85 LEU A N 1
ATOM 689 C CA . LEU A 1 85 ? 9.968 6.699 -3.468 1.00 80.50 85 LEU A CA 1
ATOM 690 C C . LEU A 1 85 ? 10.663 8.013 -3.100 1.00 80.50 85 LEU A C 1
ATOM 692 O O . LEU A 1 85 ? 10.000 8.993 -2.767 1.00 80.50 85 LEU A O 1
ATOM 696 N N . ALA A 1 86 ? 11.996 8.048 -3.176 1.00 69.31 86 ALA A N 1
ATOM 697 C CA . ALA A 1 86 ? 12.774 9.253 -2.935 1.00 69.31 86 ALA A CA 1
ATOM 698 C C . ALA A 1 86 ? 12.314 10.389 -3.862 1.00 69.31 86 ALA A C 1
ATOM 700 O O . ALA A 1 86 ? 12.243 10.226 -5.082 1.00 69.31 86 ALA A O 1
ATOM 701 N N . HIS A 1 87 ? 12.010 11.549 -3.269 1.00 60.97 87 HIS A N 1
ATOM 702 C CA . HIS A 1 87 ? 11.530 12.732 -3.978 1.00 60.97 87 HIS A CA 1
ATOM 703 C C . HIS A 1 87 ? 12.456 13.071 -5.151 1.00 60.97 87 HIS A C 1
ATOM 705 O O . HIS A 1 87 ? 13.561 13.587 -4.967 1.00 60.97 87 HIS A O 1
ATOM 711 N N . GLN A 1 88 ? 11.989 12.824 -6.374 1.00 55.31 88 GLN A N 1
ATOM 712 C CA . GLN A 1 88 ? 12.687 13.286 -7.564 1.00 55.31 88 GLN A CA 1
ATOM 713 C C . GLN A 1 88 ? 12.458 14.792 -7.676 1.00 55.31 88 GLN A C 1
ATOM 715 O O . GLN A 1 88 ? 11.431 15.243 -8.180 1.00 55.31 88 GLN A O 1
ATOM 720 N N . THR A 1 89 ? 13.397 15.595 -7.173 1.00 49.88 89 THR A N 1
ATOM 721 C CA . THR A 1 89 ? 13.372 17.039 -7.410 1.00 49.88 89 THR A CA 1
ATOM 722 C C . THR A 1 89 ? 13.548 17.266 -8.914 1.00 49.88 89 THR A C 1
ATOM 724 O O . THR A 1 89 ? 14.581 16.870 -9.470 1.00 49.88 89 THR A O 1
ATOM 727 N N . PRO A 1 90 ? 12.579 17.880 -9.616 1.00 53.28 90 PRO A N 1
ATOM 728 C CA . PRO A 1 90 ? 12.764 18.184 -11.024 1.00 53.28 90 PRO A CA 1
ATOM 729 C C . PRO A 1 90 ? 13.933 19.152 -11.175 1.00 53.28 90 PRO A C 1
ATOM 731 O O . PRO A 1 90 ? 13.905 20.267 -10.660 1.00 53.28 90 PRO A O 1
ATOM 734 N N . LYS A 1 91 ? 14.964 18.737 -11.917 1.00 54.19 91 LYS A N 1
ATOM 735 C CA . LYS A 1 91 ? 16.138 19.579 -12.192 1.00 54.19 91 LYS A CA 1
ATOM 736 C C . LYS A 1 91 ? 15.803 20.814 -13.040 1.00 54.19 91 LYS A C 1
ATOM 738 O O . LYS A 1 91 ? 16.595 21.745 -13.062 1.00 54.19 91 LYS A O 1
ATOM 743 N N . ASN A 1 92 ? 14.648 20.837 -13.716 1.00 54.31 92 ASN A N 1
ATOM 744 C CA . ASN A 1 92 ? 14.243 21.908 -14.628 1.00 54.31 92 ASN A CA 1
ATOM 745 C C . ASN A 1 92 ? 12.755 22.266 -14.455 1.00 54.31 92 ASN A C 1
ATOM 747 O O . ASN A 1 92 ? 11.890 21.422 -14.659 1.00 54.31 92 ASN A O 1
ATOM 751 N N . HIS A 1 93 ? 12.444 23.541 -14.203 1.00 54.66 93 HIS A N 1
ATOM 752 C CA . HIS A 1 93 ? 11.079 24.085 -14.052 1.00 54.66 93 HIS A CA 1
ATOM 753 C C . HIS A 1 93 ? 10.205 24.087 -15.330 1.00 54.66 93 HIS A C 1
ATOM 755 O O . HIS A 1 93 ? 9.170 24.745 -15.356 1.00 54.66 93 HIS A O 1
ATOM 761 N N . ARG A 1 94 ? 10.618 23.419 -16.417 1.00 53.06 94 ARG A N 1
ATOM 762 C CA . ARG A 1 94 ? 9.932 23.476 -17.727 1.00 53.06 94 ARG A CA 1
ATOM 763 C C . ARG A 1 94 ? 9.294 22.164 -18.185 1.00 53.06 94 ARG A C 1
ATOM 765 O O . ARG A 1 94 ? 8.648 22.165 -19.226 1.00 53.06 94 ARG A O 1
ATOM 772 N N . VAL A 1 95 ? 9.470 21.071 -17.449 1.00 59.19 95 VAL A N 1
ATOM 773 C CA . VAL A 1 95 ? 8.865 19.771 -17.769 1.00 59.19 95 VAL A CA 1
ATOM 774 C C . VAL A 1 95 ? 8.014 19.364 -16.575 1.00 59.19 95 VAL A C 1
ATOM 776 O O . VAL A 1 95 ? 8.515 19.369 -15.452 1.00 59.19 95 VAL A O 1
ATOM 779 N N . GLU A 1 96 ? 6.731 19.074 -16.801 1.00 60.19 96 GLU A N 1
ATOM 780 C CA . GLU A 1 96 ? 5.871 18.510 -15.759 1.00 60.19 96 GLU A CA 1
ATOM 781 C C . GLU A 1 96 ? 6.498 17.201 -15.267 1.00 60.19 96 GLU A C 1
ATOM 783 O O . GLU A 1 96 ? 6.790 16.301 -16.056 1.00 60.19 96 GLU A O 1
ATOM 788 N N . SER A 1 97 ? 6.788 17.124 -13.967 1.00 63.81 97 SER A N 1
ATOM 789 C CA . SER A 1 97 ? 7.353 15.915 -13.376 1.00 63.81 97 SER A CA 1
ATOM 790 C C . SER A 1 97 ? 6.339 14.773 -13.455 1.00 63.81 97 SER A C 1
ATOM 792 O O . SER A 1 97 ? 5.170 15.000 -13.121 1.00 63.81 97 SER A O 1
ATOM 794 N N . PRO A 1 98 ? 6.770 13.544 -13.791 1.00 72.62 98 PRO A N 1
ATOM 795 C CA . PRO A 1 98 ? 5.915 12.369 -13.698 1.00 72.62 98 PRO A CA 1
ATOM 796 C C . PRO A 1 98 ? 5.325 12.259 -12.290 1.00 72.62 98 PRO A C 1
ATOM 798 O O . PRO A 1 98 ? 6.048 12.310 -11.291 1.00 72.62 98 PRO A O 1
ATOM 801 N N . LYS A 1 99 ? 4.003 12.114 -12.199 1.00 87.75 99 LYS A N 1
ATOM 802 C CA . LYS A 1 99 ? 3.289 11.979 -10.926 1.00 87.75 99 LYS A CA 1
ATOM 803 C C . LYS A 1 99 ? 3.148 10.504 -10.590 1.00 87.75 99 LYS A C 1
ATOM 805 O O . LYS A 1 99 ? 2.362 9.797 -11.210 1.00 87.75 99 LYS A O 1
ATOM 810 N N . THR A 1 100 ? 3.895 10.029 -9.605 1.00 90.81 100 THR A N 1
ATOM 811 C CA . THR A 1 100 ? 3.786 8.640 -9.147 1.00 90.81 100 THR A CA 1
ATOM 812 C C . THR A 1 100 ? 3.094 8.588 -7.794 1.00 90.81 100 THR A C 1
ATOM 814 O O . THR A 1 100 ? 3.484 9.304 -6.878 1.00 90.81 100 THR A O 1
ATOM 817 N N . VAL A 1 101 ? 2.085 7.727 -7.668 1.00 93.12 101 VAL A N 1
ATOM 818 C CA . VAL A 1 101 ? 1.419 7.412 -6.401 1.00 93.12 101 VAL A CA 1
ATOM 819 C C . VAL A 1 101 ? 1.792 5.991 -5.996 1.00 93.12 101 VAL A C 1
ATOM 821 O O . VAL A 1 101 ? 1.538 5.042 -6.737 1.00 93.12 101 VAL A O 1
ATOM 824 N N . PHE A 1 102 ? 2.358 5.840 -4.803 1.00 93.69 102 PHE A N 1
ATOM 825 C CA . PHE A 1 102 ? 2.571 4.543 -4.167 1.00 93.69 102 PHE A CA 1
ATOM 826 C C . PHE A 1 102 ? 1.546 4.368 -3.046 1.00 93.69 102 PHE A C 1
ATOM 828 O O . PHE A 1 102 ? 1.474 5.188 -2.136 1.00 93.69 102 PHE A O 1
ATOM 835 N N . LEU A 1 103 ? 0.734 3.314 -3.119 1.00 94.75 103 LEU A N 1
ATOM 836 C CA . LEU A 1 103 ? -0.308 3.006 -2.145 1.00 94.75 103 LEU A CA 1
ATOM 837 C C . LEU A 1 103 ? -0.010 1.667 -1.469 1.00 94.75 103 LEU A C 1
ATOM 839 O O . LEU A 1 103 ? -0.119 0.615 -2.096 1.00 94.75 103 LEU A O 1
ATOM 843 N N . PHE A 1 104 ? 0.318 1.700 -0.1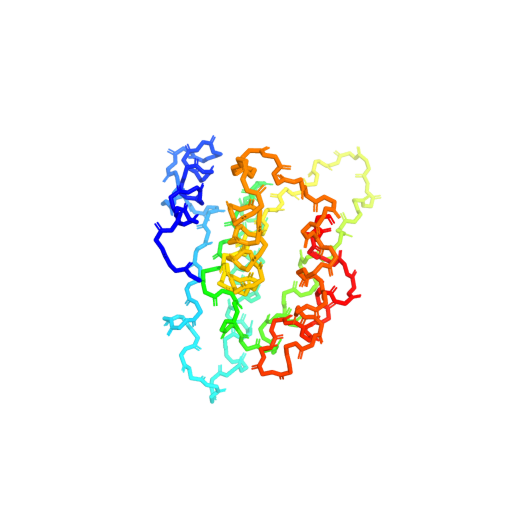80 1.00 93.25 104 PHE A N 1
ATOM 844 C CA . PHE A 1 104 ? 0.576 0.504 0.623 1.00 93.25 104 PHE A CA 1
ATOM 845 C C . PHE A 1 104 ? -0.657 0.148 1.454 1.00 93.25 104 PHE A C 1
ATOM 847 O O . PHE A 1 104 ? -1.127 0.944 2.266 1.00 93.25 104 PHE A O 1
ATOM 854 N N . LEU A 1 105 ? -1.189 -1.056 1.262 1.00 93.38 105 LEU A N 1
ATOM 855 C CA . LEU A 1 105 ? -2.325 -1.574 2.015 1.00 93.38 105 LEU A CA 1
ATOM 856 C C . LEU A 1 105 ? -1.805 -2.592 3.018 1.00 93.38 105 LEU A C 1
ATOM 858 O O . LEU A 1 105 ? -1.241 -3.617 2.641 1.00 93.38 105 LEU A O 1
ATOM 862 N N . SER A 1 106 ? -1.988 -2.286 4.302 1.00 90.25 106 SER A N 1
ATOM 863 C CA . SER A 1 106 ? -1.410 -3.072 5.386 1.00 90.25 106 SER A CA 1
ATOM 864 C C . SER A 1 106 ? -2.403 -3.381 6.505 1.00 90.25 106 SER A C 1
ATOM 866 O O . SER A 1 106 ? -3.410 -2.689 6.708 1.00 90.25 106 SER A O 1
ATOM 868 N N . ASN A 1 107 ? -2.144 -4.473 7.222 1.00 89.06 107 ASN A N 1
ATOM 869 C CA . ASN A 1 107 ? -2.825 -4.819 8.470 1.00 89.06 107 ASN A CA 1
ATOM 870 C C . ASN A 1 107 ? -2.049 -4.443 9.736 1.00 89.06 107 ASN A C 1
ATOM 872 O O . ASN A 1 107 ? -2.610 -4.603 10.825 1.00 89.06 107 ASN A O 1
ATOM 876 N N . LEU A 1 108 ? -0.814 -3.961 9.587 1.00 86.44 108 LEU A N 1
ATOM 877 C CA . LEU A 1 108 ? 0.015 -3.444 10.674 1.00 86.44 108 LEU A CA 1
ATOM 878 C C . LEU A 1 108 ? -0.704 -2.285 11.380 1.00 86.44 108 LEU A C 1
ATOM 880 O O . LEU A 1 108 ? -1.454 -1.545 10.739 1.00 86.44 108 LEU A O 1
ATOM 884 N N . GLY A 1 109 ? -0.554 -2.158 12.700 1.00 87.25 109 GLY A N 1
ATOM 885 C CA . GLY A 1 109 ? -1.289 -1.149 13.466 1.00 87.25 109 GLY A CA 1
ATOM 886 C C . GLY A 1 109 ? -2.720 -1.554 13.831 1.00 87.25 109 GLY A C 1
ATOM 887 O O . GLY A 1 109 ? -3.387 -0.888 14.619 1.00 87.25 109 GLY A O 1
ATOM 888 N N . GLY A 1 110 ? -3.237 -2.652 13.267 1.00 89.44 110 GLY A N 1
ATOM 889 C CA . GLY A 1 110 ? -4.633 -3.046 13.447 1.00 89.44 110 GLY A CA 1
ATOM 890 C C . GLY A 1 110 ? -5.014 -3.346 14.901 1.00 89.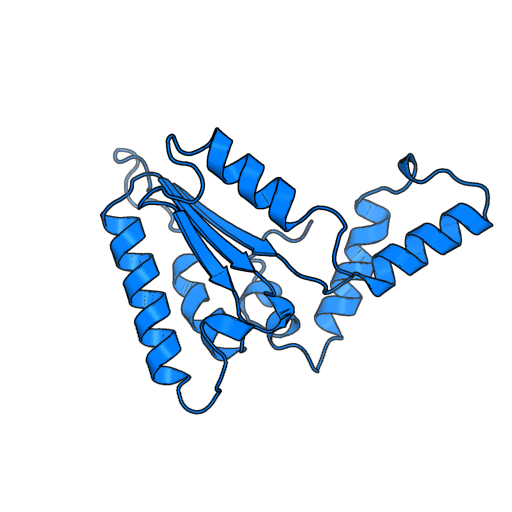44 110 GLY A C 1
ATOM 891 O O . GLY A 1 110 ? -6.157 -3.105 15.285 1.00 89.44 110 GLY A O 1
ATOM 892 N N . ASN A 1 111 ? -4.080 -3.859 15.704 1.00 89.62 111 ASN A N 1
ATOM 893 C CA . ASN A 1 111 ? -4.325 -4.134 17.120 1.00 89.62 111 ASN A CA 1
ATOM 894 C C . ASN A 1 111 ? -4.348 -2.841 17.938 1.00 89.62 111 ASN A C 1
ATOM 896 O O . ASN A 1 111 ? -5.278 -2.654 18.721 1.00 89.62 111 ASN A O 1
ATOM 900 N N . THR A 1 112 ? -3.410 -1.923 17.694 1.00 90.50 112 THR A N 1
ATOM 901 C CA . THR A 1 112 ? -3.398 -0.593 18.318 1.00 90.50 112 THR A CA 1
ATOM 902 C C . THR A 1 112 ? -4.657 0.205 17.994 1.00 90.50 112 THR A C 1
ATOM 904 O O . THR A 1 112 ? -5.292 0.734 18.904 1.00 90.50 112 THR A O 1
ATOM 907 N N . ILE A 1 113 ? -5.097 0.217 16.727 1.00 92.06 113 ILE A N 1
ATOM 908 C CA . ILE A 1 113 ? -6.358 0.865 16.325 1.00 92.06 113 ILE A CA 1
ATOM 909 C C . ILE A 1 113 ? -7.531 0.297 17.125 1.00 92.06 113 ILE A C 1
ATOM 911 O O . ILE A 1 113 ? -8.323 1.051 17.688 1.00 92.06 113 ILE A O 1
ATOM 915 N N . ASN A 1 114 ? -7.642 -1.029 17.207 1.00 92.31 114 ASN A N 1
ATOM 916 C CA . ASN A 1 114 ? -8.743 -1.664 17.925 1.00 92.31 114 ASN A CA 1
ATOM 917 C C . ASN A 1 114 ? -8.697 -1.394 19.430 1.00 92.31 114 ASN A C 1
ATOM 919 O O . ASN A 1 114 ? -9.748 -1.179 20.025 1.00 92.31 114 ASN A O 1
ATOM 923 N N . ALA A 1 115 ? -7.509 -1.388 20.036 1.00 92.56 115 ALA A N 1
ATOM 924 C CA . ALA A 1 115 ? -7.341 -1.077 21.450 1.00 92.56 115 ALA A CA 1
ATOM 925 C C . ALA A 1 115 ? -7.751 0.372 21.756 1.00 92.56 115 ALA A C 1
ATOM 927 O O . ALA A 1 115 ? -8.504 0.606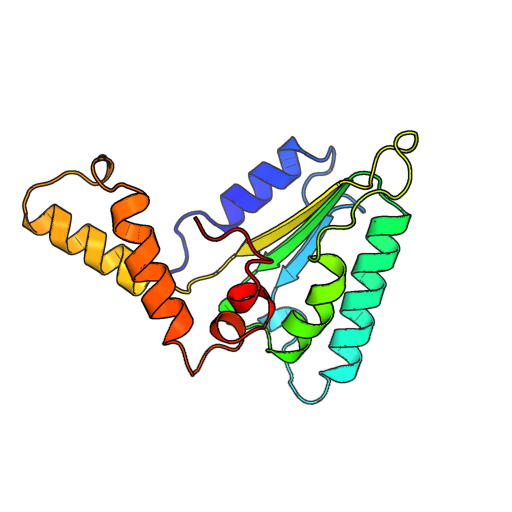 22.698 1.00 92.56 115 ALA A O 1
ATOM 928 N N . ALA A 1 116 ? -7.337 1.331 20.922 1.00 92.06 116 ALA A N 1
ATOM 929 C CA . ALA A 1 116 ? -7.731 2.732 21.058 1.00 92.06 116 ALA A CA 1
ATOM 930 C C . ALA A 1 116 ? -9.256 2.909 20.944 1.00 92.06 116 ALA A C 1
ATOM 932 O O . ALA A 1 116 ? -9.869 3.562 21.789 1.00 92.06 116 ALA A O 1
ATOM 933 N N . VAL A 1 117 ? -9.878 2.269 19.945 1.00 93.75 117 VAL A N 1
ATOM 934 C CA . VAL A 1 117 ? -11.339 2.277 19.768 1.00 93.75 117 VAL A CA 1
ATOM 935 C C . VAL A 1 117 ? -12.040 1.643 20.972 1.00 93.75 117 VAL A C 1
ATOM 937 O O . VAL A 1 117 ? -12.995 2.213 21.491 1.00 93.75 117 VAL A O 1
ATOM 940 N N . LEU A 1 118 ? -11.572 0.484 21.444 1.00 94.44 118 LEU A N 1
ATOM 941 C CA . LEU A 1 118 ? -12.163 -0.216 22.584 1.00 94.44 118 LEU A CA 1
ATOM 942 C C . LEU A 1 118 ? -12.107 0.630 23.860 1.00 94.44 118 LEU A C 1
ATOM 944 O O . LEU A 1 118 ? -13.121 0.754 24.543 1.00 94.44 118 LEU A O 1
ATOM 948 N N . ASN A 1 119 ? -10.954 1.233 24.157 1.00 94.25 119 ASN A N 1
ATOM 949 C CA . ASN A 1 119 ? -10.771 2.081 25.334 1.00 94.25 119 ASN A CA 1
ATOM 950 C C . ASN A 1 119 ? -11.721 3.285 25.308 1.00 94.25 119 ASN A C 1
ATOM 952 O O . ASN A 1 119 ? -12.334 3.610 26.324 1.00 94.25 119 ASN A O 1
ATOM 956 N N . LEU A 1 120 ? -11.888 3.917 24.141 1.00 94.56 120 LEU A N 1
ATOM 957 C CA . LEU A 1 120 ? -12.805 5.042 23.985 1.00 94.56 120 LEU A CA 1
ATOM 958 C C . LEU A 1 120 ? -14.265 4.626 24.195 1.00 94.56 120 LEU A C 1
ATOM 960 O O . LEU A 1 120 ? -14.994 5.289 24.931 1.00 94.56 120 LEU A O 1
ATOM 964 N N . LEU A 1 121 ? -14.676 3.499 23.607 1.00 94.81 121 LEU A N 1
ATOM 965 C CA . LEU A 1 121 ? -16.029 2.967 23.777 1.00 94.81 121 LEU A CA 1
ATOM 966 C C . LEU A 1 121 ? -16.317 2.596 25.241 1.00 94.81 121 LEU A C 1
ATOM 968 O O . LEU A 1 121 ? -17.406 2.870 25.739 1.00 94.81 121 LEU A O 1
ATOM 972 N N . GLN A 1 122 ? -15.346 2.014 25.953 1.00 96.75 122 GLN A N 1
ATOM 973 C CA . GLN A 1 122 ? -15.467 1.705 27.384 1.00 96.75 122 GLN A CA 1
ATOM 974 C C . GLN A 1 122 ? -15.581 2.963 28.255 1.00 96.75 122 GLN A C 1
ATOM 976 O O . GLN A 1 122 ? -16.262 2.936 29.277 1.00 96.75 122 GLN A O 1
ATOM 981 N N . ALA A 1 123 ? -14.957 4.066 27.838 1.00 96.06 123 ALA A N 1
ATOM 982 C CA . ALA A 1 123 ? -15.088 5.372 28.477 1.00 96.06 123 ALA A CA 1
ATOM 983 C C . ALA A 1 123 ? -16.400 6.105 28.118 1.00 96.06 123 ALA A C 1
ATOM 985 O O . ALA A 1 123 ? -16.641 7.199 28.624 1.00 96.06 123 ALA A O 1
ATOM 986 N N . GLY A 1 124 ? -17.252 5.515 27.270 1.00 96.44 124 GLY A N 1
ATOM 987 C CA . GLY A 1 124 ? -18.523 6.098 26.832 1.00 96.44 124 GLY A CA 1
ATOM 988 C C . GLY A 1 124 ? -18.407 7.102 25.681 1.00 96.44 124 GLY A C 1
ATOM 989 O O . GLY A 1 124 ? -19.386 7.788 25.393 1.00 96.44 124 GLY A O 1
ATOM 990 N N . GLY A 1 125 ? -17.242 7.199 25.035 1.00 95.75 125 GLY A N 1
ATOM 991 C CA . GLY A 1 125 ? -17.024 8.060 23.871 1.00 95.75 125 GLY A CA 1
ATOM 992 C C . GLY A 1 125 ? -17.521 7.441 22.562 1.00 95.75 125 GLY A C 1
ATOM 993 O O . GLY A 1 125 ? -17.771 6.235 22.467 1.00 95.75 125 GLY A O 1
ATOM 994 N N . THR A 1 126 ? -17.648 8.272 21.529 1.00 95.38 126 THR A N 1
ATOM 995 C CA . THR A 1 126 ? -18.034 7.848 20.172 1.00 95.38 126 THR A CA 1
ATOM 996 C C . THR A 1 126 ? -16.819 7.623 19.276 1.00 95.38 126 THR A C 1
ATOM 998 O O . THR A 1 126 ? -15.763 8.213 19.472 1.00 95.38 126 THR A O 1
ATOM 1001 N N . ARG A 1 127 ? -16.945 6.776 18.247 1.00 92.12 127 ARG A N 1
ATOM 1002 C CA . ARG A 1 127 ? -15.843 6.488 17.308 1.00 92.12 127 ARG A CA 1
ATOM 1003 C C . ARG A 1 127 ? -15.307 7.764 16.649 1.00 92.12 127 ARG A C 1
ATOM 1005 O O . ARG A 1 127 ? -14.106 7.877 16.419 1.00 92.12 127 ARG A O 1
ATOM 1012 N N . GLU A 1 128 ? -16.196 8.692 16.319 1.00 93.69 128 GLU A N 1
ATOM 1013 C CA . GLU A 1 128 ? -15.906 9.938 15.611 1.00 93.69 128 GLU A CA 1
ATOM 1014 C C . GLU A 1 128 ? -15.057 10.918 16.441 1.00 93.69 128 GLU A C 1
ATOM 1016 O O . GLU A 1 128 ? -14.492 11.856 15.883 1.00 93.69 128 GLU A O 1
ATOM 1021 N N . GLU A 1 129 ? -14.919 10.693 17.751 1.00 93.81 129 GLU A N 1
ATOM 1022 C CA . GLU A 1 129 ? -14.034 11.473 18.624 1.00 93.81 129 GLU A CA 1
ATOM 1023 C C . GLU A 1 129 ? -12.555 11.078 18.494 1.00 93.81 129 GLU A C 1
ATOM 1025 O O . GLU A 1 129 ? -11.690 11.831 18.945 1.00 93.81 129 GLU A O 1
ATOM 1030 N N . ILE A 1 130 ? -12.245 9.930 17.875 1.00 91.06 130 ILE A N 1
ATOM 1031 C CA . ILE A 1 130 ? -10.862 9.484 17.664 1.00 91.06 130 ILE A CA 1
ATOM 1032 C C . ILE A 1 130 ? -10.178 10.431 16.685 1.00 91.06 130 ILE A C 1
ATOM 1034 O O . ILE A 1 130 ? -10.544 10.511 15.510 1.00 91.06 130 ILE A O 1
ATOM 1038 N N . LYS A 1 131 ? -9.132 11.104 17.161 1.00 90.75 131 LYS A N 1
ATOM 1039 C CA . LYS A 1 131 ? -8.318 11.997 16.340 1.00 90.75 131 LYS A CA 1
ATOM 1040 C C . LYS A 1 131 ? -7.004 11.349 15.924 1.00 90.75 131 LYS A C 1
ATOM 1042 O O . LYS A 1 131 ? -6.473 10.457 16.585 1.00 90.75 131 LYS A O 1
ATOM 1047 N N . LEU A 1 132 ? -6.476 11.826 14.801 1.00 87.81 132 LEU A N 1
ATOM 1048 C CA . LEU A 1 132 ? -5.252 11.298 14.207 1.00 87.81 132 LEU A CA 1
ATOM 1049 C C . LEU A 1 132 ? -4.023 11.528 15.096 1.00 87.81 132 LEU A C 1
ATOM 1051 O O . LEU A 1 132 ? -3.216 10.621 15.259 1.00 87.81 132 LEU A O 1
ATOM 1055 N N . ASP A 1 133 ? -3.927 12.699 15.723 1.00 87.00 133 ASP A N 1
ATOM 1056 C CA . ASP A 1 133 ? -2.850 13.090 16.644 1.00 87.00 133 ASP A CA 1
ATOM 1057 C C . ASP A 1 133 ? -2.747 12.182 17.881 1.00 87.00 133 ASP A C 1
ATOM 1059 O O . ASP A 1 133 ? -1.664 12.001 18.433 1.00 87.00 133 ASP A O 1
ATOM 1063 N N . GLN A 1 134 ? -3.853 11.565 18.297 1.00 85.69 134 GLN A N 1
ATOM 1064 C CA . GLN A 1 134 ? -3.881 10.607 19.405 1.00 85.69 134 GLN A CA 1
ATOM 1065 C C . GLN A 1 134 ? -3.402 9.212 18.991 1.00 85.69 134 GLN A C 1
ATOM 1067 O O . GLN A 1 134 ? -2.831 8.475 19.800 1.00 85.69 134 GLN A O 1
ATOM 1072 N N . LEU A 1 135 ? -3.669 8.832 17.742 1.00 87.62 135 LEU A N 1
ATOM 1073 C CA . LEU A 1 135 ? -3.447 7.484 17.233 1.00 87.62 135 LEU A CA 1
ATOM 1074 C C . LEU A 1 135 ? -2.070 7.335 16.572 1.00 87.62 135 LEU A C 1
ATOM 1076 O O . LEU A 1 1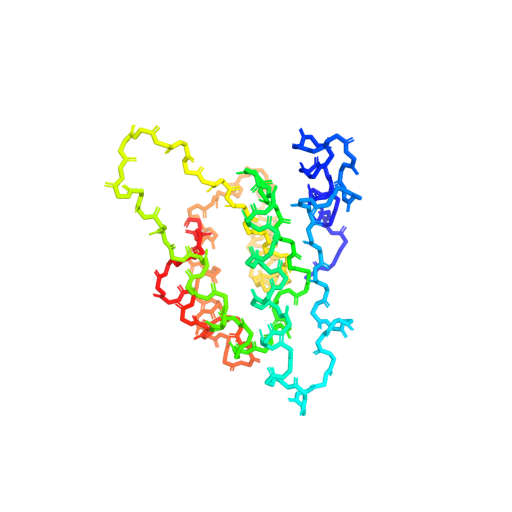35 ? -1.419 6.305 16.744 1.00 87.62 135 LEU A O 1
ATOM 1080 N N . ALA A 1 136 ? -1.609 8.359 15.852 1.00 86.69 136 ALA A N 1
ATOM 1081 C CA . ALA A 1 136 ? -0.367 8.326 15.085 1.00 86.69 136 ALA A CA 1
ATOM 1082 C C . ALA A 1 136 ? 0.871 7.962 15.931 1.00 86.69 136 ALA A C 1
ATOM 1084 O O . ALA A 1 136 ? 1.593 7.054 15.515 1.00 86.69 136 ALA A O 1
ATOM 1085 N N . PRO A 1 137 ? 1.097 8.527 17.138 1.00 87.31 137 PRO A N 1
ATOM 1086 C CA . PRO A 1 137 ? 2.258 8.159 17.955 1.00 87.31 137 PRO A CA 1
ATOM 1087 C C . PRO A 1 137 ? 2.250 6.686 18.385 1.00 87.31 137 PRO A C 1
ATOM 1089 O O . PRO A 1 137 ? 3.294 6.038 18.414 1.00 87.31 137 PRO A O 1
ATOM 1092 N N . GLN A 1 138 ? 1.070 6.134 18.688 1.00 87.44 138 GLN A N 1
ATOM 1093 C CA . GLN A 1 138 ? 0.925 4.732 19.097 1.00 87.44 138 GLN A CA 1
ATOM 1094 C C . GLN A 1 138 ? 1.206 3.786 17.924 1.00 87.44 138 GLN A C 1
ATOM 1096 O O . GLN A 1 138 ? 1.876 2.769 18.087 1.00 87.44 138 GLN A O 1
ATOM 1101 N N . LEU A 1 139 ? 0.737 4.147 16.725 1.00 86.56 139 LEU A N 1
ATOM 1102 C CA . LEU A 1 139 ? 1.018 3.389 15.508 1.00 86.56 139 LEU A CA 1
ATOM 1103 C C . LEU A 1 139 ? 2.501 3.432 15.142 1.00 86.56 139 LEU A C 1
ATOM 1105 O O . LEU A 1 139 ? 3.067 2.399 14.802 1.00 86.56 139 LEU A O 1
ATOM 1109 N N . GLN A 1 140 ? 3.141 4.599 15.241 1.00 81.81 140 GLN A N 1
ATOM 1110 C CA . GLN A 1 140 ? 4.576 4.742 14.991 1.00 81.81 140 GLN A CA 1
ATOM 1111 C C . GLN A 1 140 ? 5.401 3.871 15.945 1.00 81.81 140 GLN A C 1
ATOM 1113 O O . GLN A 1 140 ? 6.333 3.203 15.499 1.00 81.81 140 GLN A O 1
ATOM 1118 N N . ALA A 1 141 ? 5.029 3.829 17.229 1.00 82.75 141 ALA A N 1
ATOM 1119 C CA . ALA A 1 141 ? 5.672 2.962 18.211 1.00 82.75 141 ALA A CA 1
ATOM 1120 C C . ALA A 1 141 ? 5.531 1.473 17.842 1.00 82.75 141 ALA A C 1
ATOM 1122 O O . ALA A 1 141 ? 6.541 0.781 17.755 1.00 82.75 141 ALA A O 1
ATOM 1123 N N . GLU A 1 142 ? 4.318 0.994 17.526 1.00 82.06 142 GLU A N 1
ATOM 1124 C CA . GLU A 1 142 ? 4.102 -0.407 17.111 1.00 82.06 142 GLU A CA 1
ATOM 1125 C C . GLU A 1 142 ? 4.923 -0.758 15.862 1.00 82.06 142 GLU A C 1
ATOM 1127 O O . GLU A 1 142 ? 5.547 -1.815 15.788 1.00 82.06 142 GLU A O 1
ATOM 1132 N N . ILE A 1 143 ? 4.947 0.138 14.874 1.00 76.31 143 ILE A N 1
ATOM 1133 C CA . ILE A 1 143 ? 5.676 -0.081 13.625 1.00 76.31 143 ILE A CA 1
ATOM 1134 C C . ILE A 1 143 ? 7.183 -0.159 13.889 1.00 76.31 143 ILE A C 1
ATOM 1136 O O . ILE A 1 143 ? 7.842 -1.055 13.359 1.00 76.31 143 ILE A O 1
ATOM 1140 N N . ALA A 1 144 ? 7.724 0.720 14.736 1.00 73.81 144 ALA A N 1
ATOM 1141 C CA . ALA A 1 144 ? 9.135 0.712 15.111 1.00 73.81 144 ALA A CA 1
ATOM 1142 C C . ALA A 1 144 ? 9.531 -0.529 15.934 1.00 73.81 144 ALA A C 1
ATOM 1144 O O . ALA A 1 144 ? 10.645 -1.034 15.781 1.00 73.81 144 ALA A O 1
ATOM 1145 N N . GLU A 1 145 ? 8.625 -1.025 16.780 1.00 71.50 145 GLU A N 1
ATOM 1146 C CA . GLU A 1 145 ? 8.824 -2.203 17.632 1.00 71.50 145 GLU A CA 1
ATOM 1147 C C . GLU A 1 145 ? 8.574 -3.536 16.912 1.00 71.50 145 GLU A C 1
ATOM 1149 O O . GLU A 1 145 ? 8.967 -4.585 17.423 1.00 71.50 145 GLU A O 1
ATOM 1154 N N . SER A 1 146 ? 7.941 -3.522 15.733 1.00 65.12 146 SER A N 1
ATOM 1155 C CA . SER A 1 146 ? 7.611 -4.726 14.962 1.00 65.12 146 SER A CA 1
ATOM 1156 C C . SER A 1 146 ? 8.852 -5.403 14.353 1.00 65.12 146 SER A C 1
ATOM 1158 O O . SER A 1 146 ? 9.100 -5.364 13.150 1.00 65.12 146 SER A O 1
ATOM 1160 N N . THR A 1 147 ? 9.629 -6.079 15.199 1.00 51.78 147 THR A N 1
ATOM 1161 C CA . THR A 1 147 ? 10.864 -6.798 14.840 1.00 51.78 147 THR A CA 1
ATOM 1162 C C . THR A 1 147 ? 10.656 -7.932 13.833 1.00 51.78 147 THR A C 1
ATOM 1164 O O . THR A 1 147 ? 11.577 -8.262 13.089 1.00 51.78 147 THR A O 1
ATOM 1167 N N . ASP A 1 148 ? 9.443 -8.489 13.758 1.00 53.44 148 ASP A N 1
ATOM 1168 C CA . ASP A 1 148 ? 9.084 -9.593 12.856 1.00 53.44 148 ASP A CA 1
ATOM 1169 C C . ASP A 1 148 ? 8.595 -9.146 11.467 1.00 53.44 148 ASP A C 1
ATOM 1171 O O . ASP A 1 148 ? 8.481 -9.976 10.562 1.00 53.44 148 ASP A O 1
ATOM 1175 N N . THR A 1 149 ? 8.299 -7.855 11.255 1.00 56.72 149 THR A N 1
ATOM 1176 C CA . THR A 1 149 ? 7.788 -7.381 9.959 1.00 56.72 149 THR A CA 1
ATOM 1177 C C . THR A 1 149 ? 8.841 -6.558 9.231 1.00 56.72 149 THR A C 1
ATOM 1179 O O . THR A 1 149 ? 9.277 -5.502 9.683 1.00 56.72 149 THR A O 1
ATOM 1182 N N . GLY A 1 150 ? 9.248 -7.024 8.047 1.00 59.38 150 GLY A N 1
ATOM 1183 C CA . GLY A 1 150 ? 10.230 -6.323 7.216 1.00 59.38 150 GLY A CA 1
ATOM 1184 C C . GLY A 1 150 ? 9.834 -4.892 6.843 1.00 59.38 150 GLY A C 1
ATOM 1185 O O . GLY A 1 150 ? 10.694 -4.083 6.504 1.00 59.38 150 GLY A O 1
ATOM 1186 N N . PHE A 1 151 ? 8.541 -4.578 6.957 1.00 60.81 151 PHE A N 1
ATOM 1187 C CA . PHE A 1 151 ? 7.971 -3.266 6.703 1.00 60.81 151 PHE A CA 1
ATOM 1188 C C . PHE A 1 151 ? 8.410 -2.212 7.727 1.00 60.81 151 PHE A C 1
ATOM 1190 O O . PHE A 1 151 ? 8.954 -1.187 7.317 1.00 60.81 151 PHE A O 1
ATOM 1197 N N . GLY A 1 152 ? 8.277 -2.480 9.033 1.00 55.84 152 GLY A N 1
ATOM 1198 C CA . GLY A 1 152 ? 8.633 -1.528 10.098 1.00 55.84 152 GLY A CA 1
ATOM 1199 C C . GLY A 1 152 ? 10.131 -1.216 10.199 1.00 55.84 152 GLY A C 1
ATOM 1200 O O . GLY A 1 152 ? 10.525 -0.127 10.616 1.00 55.84 152 GLY A O 1
ATOM 1201 N N . HIS A 1 153 ? 10.986 -2.136 9.744 1.00 57.41 153 HIS A N 1
ATOM 1202 C CA . HIS A 1 153 ? 12.436 -1.931 9.698 1.00 57.41 153 HIS A CA 1
ATOM 1203 C C . HIS A 1 153 ? 12.976 -1.389 8.375 1.00 57.41 153 HIS A C 1
ATOM 1205 O O . HIS A 1 153 ? 14.147 -0.992 8.345 1.00 57.41 153 HIS A O 1
ATOM 1211 N N . SER A 1 154 ? 12.170 -1.368 7.311 1.00 58.69 154 SER A N 1
ATOM 1212 C CA . SER A 1 154 ? 12.626 -0.887 6.010 1.00 58.69 154 SER A CA 1
ATOM 1213 C C . SER A 1 154 ? 13.096 0.566 6.098 1.00 58.69 154 SER A C 1
ATOM 1215 O O . SER A 1 154 ? 12.492 1.390 6.794 1.00 58.69 154 SER A O 1
ATOM 1217 N N . CYS A 1 155 ? 14.173 0.896 5.377 1.00 55.12 155 CYS A N 1
ATOM 1218 C CA . CYS A 1 155 ? 14.679 2.269 5.306 1.00 55.12 155 CYS A CA 1
ATOM 1219 C C . CYS A 1 155 ? 13.587 3.256 4.876 1.00 55.12 155 CYS A C 1
ATOM 1221 O O . CYS A 1 155 ? 13.609 4.395 5.306 1.00 55.12 155 CYS A O 1
ATOM 1223 N N . LEU A 1 156 ? 12.570 2.802 4.136 1.00 57.28 156 LEU A N 1
ATOM 1224 C CA . LEU A 1 156 ? 11.436 3.621 3.709 1.00 57.28 156 LEU A CA 1
ATOM 1225 C C . LEU A 1 156 ? 10.658 4.255 4.866 1.00 57.28 156 LEU A C 1
ATOM 1227 O O . LEU A 1 156 ? 10.269 5.417 4.781 1.00 57.28 156 LEU A O 1
ATOM 1231 N N . VAL A 1 157 ? 10.433 3.491 5.938 1.00 56.59 157 VAL A N 1
ATOM 1232 C CA . VAL A 1 157 ? 9.741 3.972 7.142 1.00 56.59 157 VAL A CA 1
ATOM 1233 C C . VAL A 1 157 ? 10.683 4.844 7.972 1.00 56.59 157 VAL A C 1
ATOM 1235 O O . VAL A 1 157 ? 10.279 5.886 8.470 1.00 56.59 157 VAL A O 1
ATOM 1238 N N . LYS A 1 158 ? 11.960 4.453 8.084 1.00 55.97 158 LYS A N 1
ATOM 1239 C CA . LYS A 1 158 ? 12.965 5.183 8.880 1.00 55.97 158 LYS A CA 1
ATOM 1240 C C . LYS A 1 158 ? 13.391 6.518 8.262 1.00 55.97 158 LYS A C 1
ATOM 1242 O O . LYS A 1 158 ? 13.764 7.431 8.988 1.00 55.97 158 LYS A O 1
ATOM 1247 N N . GLU A 1 159 ? 13.361 6.620 6.938 1.00 54.94 159 GLU A N 1
ATOM 1248 C CA . GLU A 1 159 ? 13.739 7.810 6.170 1.00 54.94 159 GLU A CA 1
ATOM 1249 C C . GLU A 1 159 ? 12.529 8.704 5.844 1.00 54.94 159 GLU A C 1
ATOM 1251 O O . GLU A 1 159 ? 12.671 9.652 5.074 1.00 54.94 159 GLU A O 1
ATOM 1256 N N . ASN A 1 160 ? 11.344 8.425 6.415 1.00 58.41 160 ASN A N 1
ATOM 1257 C CA . ASN A 1 160 ? 10.086 9.133 6.131 1.00 58.41 160 ASN A CA 1
ATOM 1258 C C . ASN A 1 160 ? 9.768 9.226 4.623 1.00 58.41 160 ASN A C 1
ATOM 1260 O O . ASN A 1 160 ? 9.195 10.206 4.153 1.00 58.41 160 ASN A O 1
ATOM 1264 N N . LEU A 1 161 ? 10.154 8.212 3.840 1.00 54.66 161 LEU A N 1
ATOM 1265 C CA . LEU A 1 161 ? 9.860 8.141 2.400 1.00 54.66 161 LEU A CA 1
ATOM 1266 C C . LEU A 1 161 ? 8.430 7.671 2.115 1.00 54.66 161 LEU A C 1
ATOM 1268 O O . LEU A 1 161 ? 7.976 7.683 0.973 1.00 54.66 161 LEU A O 1
ATOM 1272 N N . ILE A 1 162 ? 7.736 7.236 3.160 1.00 59.44 162 ILE A N 1
ATOM 1273 C CA . ILE A 1 162 ? 6.304 6.991 3.174 1.00 59.44 162 ILE A CA 1
ATOM 1274 C C . ILE A 1 162 ? 5.725 8.054 4.097 1.00 59.44 162 ILE A C 1
ATOM 1276 O O . ILE A 1 162 ? 6.191 8.180 5.231 1.00 59.44 162 ILE A O 1
ATOM 1280 N N . ASP A 1 163 ? 4.726 8.798 3.623 1.00 58.75 163 ASP A N 1
ATOM 1281 C CA . ASP A 1 163 ? 3.972 9.705 4.484 1.00 58.75 163 ASP A CA 1
ATOM 1282 C C . ASP A 1 163 ? 3.354 8.892 5.631 1.00 58.75 163 ASP A C 1
ATOM 1284 O O . ASP A 1 163 ? 2.403 8.125 5.447 1.00 58.75 163 ASP A O 1
ATOM 1288 N N . PHE A 1 164 ? 3.939 9.043 6.817 1.00 51.44 164 PHE A N 1
ATOM 1289 C CA . PHE A 1 164 ? 3.352 8.636 8.082 1.00 51.44 164 PHE A CA 1
ATOM 1290 C C . PHE A 1 164 ? 2.711 9.875 8.695 1.00 51.44 164 PHE A C 1
ATOM 1292 O O . PHE A 1 164 ? 3.383 10.887 8.864 1.00 51.44 164 PHE A O 1
ATOM 1299 N N . PHE A 1 165 ? 1.407 9.754 8.943 1.00 43.88 165 PHE A N 1
ATOM 1300 C CA . PHE A 1 165 ? 0.476 10.754 9.476 1.00 43.88 165 PHE A CA 1
ATOM 1301 C C . PHE A 1 165 ? 1.073 11.853 10.362 1.00 43.88 165 PHE A C 1
ATOM 1303 O O . PHE A 1 165 ? 1.813 11.508 11.314 1.00 43.88 165 PHE A O 1
#

InterPro domains:
  IPR010448 Torsin [PF06309] (1-67)
  IPR010448 Torsin [PTHR10760] (1-165)
  IPR027417 P-loop containing nucleoside triphosphate hydrolase [G3DSA:3.40.50.300] (1-154)
  IPR027417 P-loop containing nucleoside triphosphate hydrolase [SSF52540] (2-131)

Solvent-accessible surface area (backbone atoms only — not comparable to full-atom values): 9618 Å² total; per-residue (Å²): 96,84,90,85,45,69,71,57,52,53,47,52,50,29,51,74,76,30,98,57,17,79,72,26,88,36,38,46,78,44,43,27,73,77,78,61,70,52,78,94,46,48,70,61,51,35,53,52,51,48,48,55,52,51,56,33,53,74,76,22,64,56,32,38,42,36,29,36,51,36,50,67,33,54,38,70,50,51,55,60,42,40,80,76,50,49,82,78,75,71,91,52,99,84,58,88,70,68,46,72,44,81,44,76,39,60,45,74,53,41,66,60,54,50,50,54,52,50,55,38,50,76,73,71,50,61,80,87,73,70,50,64,85,76,46,42,63,58,39,51,50,52,37,67,64,35,84,88,30,36,43,40,71,18,62,43,58,77,68,58,52,48,94,72,124

Organism: Neovison vison (NCBI:txid452646)